Protein AF-A0A447XWN6-F1 (afdb_monomer_lite)

Radius of gyration: 20.35 Å; chains: 1; bounding box: 44×48×61 Å

pLDDT: mean 70.42, std 19.05, range [32.88, 91.69]

Organism: Escherichia coli (NCBI:txid562)

Structure (mmCIF, N/CA/C/O backbone):
data_AF-A0A447XWN6-F1
#
_entry.id   AF-A0A447XWN6-F1
#
loop_
_atom_site.group_PDB
_atom_site.id
_atom_site.type_symbol
_atom_site.label_atom_id
_atom_site.label_alt_id
_atom_site.label_comp_id
_atom_site.label_asym_id
_atom_site.label_entity_id
_atom_site.label_seq_id
_atom_site.pdbx_PDB_ins_code
_atom_site.Cartn_x
_atom_site.Cartn_y
_atom_site.Cartn_z
_atom_site.occupancy
_atom_site.B_iso_or_equiv
_atom_site.auth_seq_id
_atom_site.auth_comp_id
_atom_site.auth_asym_id
_atom_site.auth_atom_id
_atom_site.pdbx_PDB_model_num
ATOM 1 N N . MET A 1 1 ? 1.280 -40.136 35.644 1.00 34.62 1 MET A N 1
ATOM 2 C CA . MET A 1 1 ? 0.250 -40.498 34.639 1.00 34.62 1 MET A CA 1
ATOM 3 C C . MET A 1 1 ? -0.311 -39.185 34.085 1.00 34.62 1 MET A C 1
ATOM 5 O O . MET A 1 1 ? -1.069 -38.535 34.779 1.00 34.62 1 MET A O 1
ATOM 9 N N . LYS A 1 2 ? 0.365 -38.542 33.121 1.00 39.25 2 LYS A N 1
ATOM 10 C CA . LYS A 1 2 ? 0.016 -38.471 31.682 1.00 39.25 2 LYS A CA 1
ATOM 11 C C . LYS A 1 2 ? -1.489 -38.333 31.396 1.00 39.25 2 LYS A C 1
ATOM 13 O O . LYS A 1 2 ? -2.175 -39.343 31.427 1.00 39.25 2 LYS A O 1
ATOM 18 N N . LEU A 1 3 ? -1.927 -37.133 30.995 1.00 36.19 3 LEU A N 1
ATOM 19 C CA . LEU A 1 3 ? -2.674 -36.938 29.742 1.00 36.19 3 LEU A CA 1
ATOM 20 C C . LEU A 1 3 ? -2.672 -35.449 29.333 1.00 36.19 3 LEU A C 1
ATOM 22 O O . LEU A 1 3 ? -3.627 -34.712 29.558 1.00 36.19 3 LEU A O 1
ATOM 26 N N . LEU A 1 4 ? -1.567 -35.006 28.720 1.00 40.53 4 LEU A N 1
ATOM 27 C CA . LEU A 1 4 ? -1.594 -33.837 27.842 1.00 40.53 4 LEU A CA 1
ATOM 28 C C . LEU A 1 4 ? -2.542 -34.165 26.682 1.00 40.53 4 LEU A C 1
ATOM 30 O O . LEU A 1 4 ? -2.235 -35.034 25.868 1.00 40.53 4 LEU A O 1
ATOM 34 N N . LYS A 1 5 ? -3.689 -33.489 26.607 1.00 40.69 5 LYS A N 1
ATOM 35 C CA . LYS A 1 5 ? -4.481 -33.432 25.377 1.00 40.69 5 LYS A CA 1
ATOM 36 C C . LYS A 1 5 ? -3.899 -32.331 24.498 1.00 40.69 5 LYS A C 1
ATOM 38 O O . LYS A 1 5 ? -4.325 -31.184 24.539 1.00 40.69 5 LYS A O 1
ATOM 43 N N . THR A 1 6 ? -2.890 -32.711 23.728 1.00 47.62 6 THR A N 1
ATOM 44 C CA . THR A 1 6 ? -2.460 -32.045 22.501 1.00 47.62 6 THR A CA 1
ATOM 45 C C . THR A 1 6 ? -3.646 -32.011 21.538 1.00 47.62 6 THR A C 1
ATOM 47 O O . THR A 1 6 ? -3.947 -32.995 20.867 1.00 47.62 6 THR A O 1
ATOM 50 N N . VAL A 1 7 ? -4.353 -30.885 21.493 1.00 42.59 7 VAL A N 1
ATOM 51 C CA . VAL A 1 7 ? -5.212 -30.541 20.354 1.00 42.59 7 VAL A CA 1
ATOM 52 C C . VAL A 1 7 ? -4.309 -29.791 19.373 1.00 42.59 7 VAL A C 1
ATOM 54 O O . VAL A 1 7 ? -3.619 -28.859 19.789 1.00 42.59 7 VAL A O 1
ATOM 57 N N . PRO A 1 8 ? -4.198 -30.233 18.112 1.00 39.28 8 PRO A N 1
ATOM 58 C CA . PRO A 1 8 ? -3.145 -29.777 17.222 1.00 39.28 8 PRO A CA 1
ATOM 59 C C . PRO A 1 8 ? -3.371 -28.313 16.847 1.00 39.28 8 PRO A C 1
ATOM 61 O O . 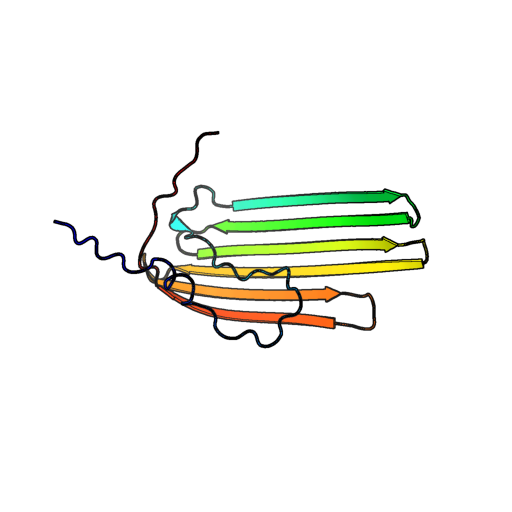PRO A 1 8 ? -4.348 -27.968 16.185 1.00 39.28 8 PRO A O 1
ATOM 64 N N . ALA A 1 9 ? -2.400 -27.471 17.197 1.00 37.50 9 ALA A N 1
ATOM 65 C CA . ALA A 1 9 ? -2.276 -26.066 16.803 1.00 37.50 9 ALA A CA 1
ATOM 66 C C . ALA A 1 9 ? -2.122 -25.847 15.278 1.00 37.50 9 ALA A C 1
ATOM 68 O O . ALA A 1 9 ? -1.808 -24.753 14.830 1.00 37.50 9 ALA A O 1
ATOM 69 N N . ILE A 1 10 ? -2.351 -26.882 14.465 1.00 38.19 10 ILE A N 1
ATOM 70 C CA . ILE A 1 10 ? -2.175 -26.864 13.010 1.00 38.19 10 ILE A CA 1
ATOM 71 C C . ILE A 1 10 ? -3.491 -26.519 12.287 1.00 38.19 10 ILE A C 1
ATOM 73 O O . ILE A 1 10 ? -3.463 -26.068 11.149 1.00 38.19 10 ILE A O 1
ATOM 77 N N . VAL A 1 11 ? -4.655 -26.633 12.941 1.00 37.81 11 VAL A N 1
ATOM 78 C CA . VAL A 1 11 ? -5.952 -26.362 12.281 1.00 37.81 11 VAL A CA 1
ATOM 79 C C . VAL A 1 11 ? -6.339 -24.874 12.302 1.00 37.81 11 VAL A C 1
ATOM 81 O O . VAL A 1 11 ? -7.085 -24.423 11.437 1.00 37.81 11 VAL A O 1
ATOM 84 N N . MET A 1 12 ? -5.7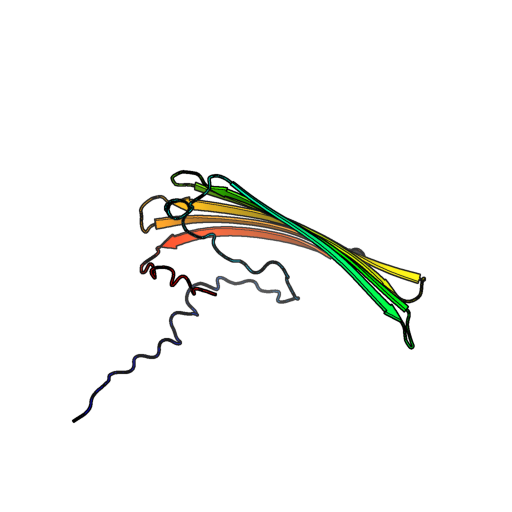93 -24.063 13.215 1.00 32.88 12 MET A N 1
ATOM 85 C CA . MET A 1 12 ? -6.158 -22.637 13.307 1.00 32.88 12 MET A CA 1
ATOM 86 C C . MET A 1 12 ? -5.503 -21.735 12.248 1.00 32.88 12 MET A C 1
ATOM 88 O O . MET A 1 12 ? -5.862 -20.567 12.153 1.00 32.88 12 MET A O 1
ATOM 92 N N . LEU A 1 13 ? -4.618 -22.267 11.399 1.00 37.66 13 LEU A N 1
ATOM 93 C CA . LEU A 1 13 ? -4.054 -21.533 10.257 1.00 37.66 13 LEU A CA 1
ATOM 94 C C . LEU A 1 13 ? -4.898 -21.638 8.970 1.00 37.66 13 LEU A C 1
ATOM 96 O O . LEU A 1 13 ? -4.547 -21.025 7.968 1.00 37.66 13 LEU A O 1
ATOM 100 N N . ALA A 1 14 ? -6.017 -22.373 8.972 1.00 39.56 14 ALA A N 1
ATOM 101 C CA . ALA A 1 14 ? -6.788 -22.670 7.755 1.00 39.56 14 ALA A CA 1
ATOM 102 C C . ALA A 1 14 ? -8.161 -21.965 7.655 1.00 39.56 14 ALA A C 1
ATOM 104 O O . ALA A 1 14 ? -8.963 -22.301 6.788 1.00 39.56 14 ALA A O 1
ATOM 105 N N . GLY A 1 15 ? -8.463 -21.000 8.529 1.00 33.84 15 GLY A N 1
ATOM 106 C CA . GLY A 1 15 ? -9.821 -20.457 8.691 1.00 33.84 15 GLY A CA 1
ATOM 107 C C . GLY A 1 15 ? -10.235 -19.274 7.805 1.00 33.84 15 GLY A C 1
ATOM 108 O O . GLY A 1 15 ? -11.317 -18.742 8.024 1.00 33.84 15 GLY A O 1
ATOM 109 N N . GLY A 1 16 ? -9.416 -18.827 6.846 1.00 37.88 16 GLY A N 1
ATOM 110 C CA . GLY A 1 16 ? -9.674 -17.567 6.125 1.00 37.88 16 GLY A CA 1
ATOM 111 C C . GLY A 1 16 ? -9.440 -17.574 4.615 1.00 37.88 16 GLY A C 1
ATOM 112 O O . GLY A 1 16 ? -9.461 -16.509 4.007 1.00 37.88 16 GLY A O 1
ATOM 113 N N . MET A 1 17 ? -9.213 -18.731 3.987 1.00 43.94 17 MET A N 1
ATOM 114 C CA . MET A 1 17 ? -9.057 -18.791 2.529 1.00 43.94 17 MET A CA 1
ATOM 115 C C . MET A 1 17 ? -10.428 -18.837 1.848 1.00 43.94 17 MET A C 1
ATOM 117 O O . MET A 1 17 ? -10.913 -19.902 1.469 1.00 43.94 17 MET A O 1
ATOM 121 N N . PHE A 1 18 ? -11.060 -17.676 1.682 1.00 41.66 18 PHE A N 1
ATOM 122 C CA . PHE A 1 18 ? -12.101 -17.534 0.669 1.00 41.66 18 PHE A CA 1
ATOM 123 C C . PHE A 1 18 ? -11.439 -17.450 -0.716 1.00 41.66 18 PHE A C 1
ATOM 125 O O . PHE A 1 18 ? -10.563 -16.627 -0.962 1.00 41.66 18 PHE A O 1
ATOM 132 N N . ALA A 1 19 ? -11.839 -18.394 -1.568 1.00 41.97 19 ALA A N 1
ATOM 133 C CA . ALA A 1 19 ? -11.399 -18.695 -2.928 1.00 41.97 19 ALA A CA 1
ATOM 134 C C . ALA A 1 19 ? -10.761 -17.552 -3.749 1.00 41.97 19 ALA A C 1
ATOM 136 O O . ALA A 1 19 ? -11.452 -16.662 -4.237 1.00 41.97 19 ALA A O 1
ATOM 137 N N . SER A 1 20 ? -9.474 -17.702 -4.071 1.00 37.66 20 SER A N 1
ATOM 138 C CA . SER A 1 20 ? -8.875 -17.165 -5.297 1.00 37.66 20 SER A CA 1
ATOM 139 C C . SER A 1 20 ? -8.555 -18.331 -6.242 1.00 37.66 20 SER A C 1
ATOM 141 O O . SER A 1 20 ? -7.477 -18.925 -6.236 1.00 37.66 20 SER A O 1
ATOM 143 N N . LEU A 1 21 ? -9.537 -18.713 -7.064 1.00 39.44 21 LEU A N 1
ATOM 144 C CA . LEU A 1 21 ? -9.312 -19.606 -8.201 1.00 39.44 21 LEU A CA 1
ATOM 145 C C . LEU A 1 21 ? -8.526 -18.819 -9.250 1.00 39.44 21 LEU A C 1
ATOM 147 O O . LEU A 1 21 ? -9.142 -18.129 -10.046 1.00 39.44 21 LEU A O 1
ATOM 151 N N . ASN A 1 22 ? -7.194 -18.832 -9.160 1.00 34.97 22 ASN A N 1
ATOM 152 C CA . ASN A 1 22 ? -6.198 -18.617 -10.222 1.00 34.97 22 ASN A CA 1
ATOM 153 C C . ASN A 1 22 ? -4.842 -18.350 -9.547 1.00 34.97 22 ASN A C 1
ATOM 155 O O . ASN A 1 22 ? -4.371 -17.215 -9.462 1.00 34.97 22 ASN A O 1
ATOM 159 N N . ALA A 1 23 ? -4.213 -19.411 -9.039 1.00 35.66 23 ALA A N 1
ATOM 160 C CA . ALA A 1 23 ? -2.851 -19.349 -8.527 1.00 35.66 23 ALA A CA 1
ATOM 161 C C . ALA A 1 23 ? -1.869 -19.192 -9.699 1.00 35.66 23 ALA A C 1
ATOM 163 O O . ALA A 1 23 ? -1.387 -20.157 -10.283 1.00 35.66 23 ALA A O 1
ATOM 164 N N . ALA A 1 24 ? -1.584 -17.945 -10.046 1.00 36.44 24 ALA A N 1
ATOM 165 C CA . ALA A 1 24 ? -0.356 -17.563 -10.717 1.00 36.44 24 ALA A CA 1
ATOM 166 C C . ALA A 1 24 ? 0.334 -16.570 -9.795 1.00 36.44 24 ALA A C 1
ATOM 168 O O . ALA A 1 24 ? -0.303 -15.574 -9.435 1.00 36.44 24 ALA A O 1
ATOM 169 N N . ALA A 1 25 ? 1.574 -16.903 -9.414 1.00 36.84 25 ALA A N 1
ATOM 170 C CA . ALA A 1 25 ? 2.462 -16.166 -8.516 1.00 36.84 25 ALA A CA 1
ATOM 171 C C . ALA A 1 25 ? 2.037 -14.700 -8.362 1.00 36.84 25 ALA A C 1
ATOM 173 O O . ALA A 1 25 ? 2.253 -13.864 -9.241 1.00 36.84 25 ALA A O 1
ATOM 174 N N . ASP A 1 26 ? 1.311 -14.430 -7.284 1.00 45.47 26 ASP A N 1
ATOM 175 C CA . ASP A 1 26 ? 0.962 -13.083 -6.885 1.00 45.47 26 ASP A CA 1
ATOM 176 C C . ASP A 1 26 ? 1.941 -12.668 -5.796 1.00 45.47 26 ASP A C 1
ATOM 178 O O . ASP A 1 26 ? 2.076 -13.379 -4.804 1.00 45.47 26 ASP A O 1
ATOM 182 N N . ASP A 1 27 ? 2.632 -11.546 -5.996 1.00 44.66 27 ASP A N 1
ATOM 183 C CA . ASP A 1 27 ? 3.405 -10.907 -4.921 1.00 44.66 27 ASP A CA 1
ATOM 184 C C . ASP A 1 27 ? 2.475 -10.247 -3.897 1.00 44.66 27 ASP A C 1
ATOM 186 O O . ASP A 1 27 ? 2.896 -9.920 -2.789 1.00 44.66 27 ASP A O 1
ATOM 190 N N . SER A 1 28 ? 1.198 -10.036 -4.245 1.00 49.16 28 SER A N 1
ATOM 191 C CA . SER A 1 28 ? 0.221 -9.450 -3.337 1.00 49.16 28 SER A CA 1
ATOM 192 C C . SER A 1 28 ? -0.322 -10.515 -2.378 1.00 49.16 28 SER A C 1
ATOM 194 O O . SER A 1 28 ? -1.402 -11.078 -2.541 1.00 49.16 28 SER A O 1
ATOM 196 N N . VAL A 1 29 ? 0.469 -10.836 -1.351 1.00 54.78 29 VAL A N 1
ATOM 197 C CA . VAL A 1 29 ? -0.003 -11.668 -0.238 1.00 54.78 29 VAL A CA 1
ATOM 198 C C . VAL A 1 29 ? -1.073 -10.878 0.509 1.00 54.78 29 VAL A C 1
ATOM 200 O O . VAL A 1 29 ? -0.783 -9.866 1.153 1.00 54.78 29 VAL A O 1
ATOM 203 N N . PHE A 1 30 ? -2.324 -11.336 0.423 1.00 53.31 30 PHE A N 1
ATOM 204 C CA . PHE A 1 30 ? -3.413 -10.785 1.221 1.00 53.31 30 PHE A CA 1
ATOM 205 C C . PHE A 1 30 ? -3.066 -10.937 2.705 1.00 53.31 30 PHE A C 1
ATOM 207 O O . PHE A 1 30 ? -3.026 -12.039 3.251 1.00 53.31 30 PHE A O 1
ATOM 214 N N . THR A 1 31 ? -2.791 -9.810 3.348 1.00 61.72 31 THR A N 1
ATOM 215 C CA . THR A 1 31 ? -2.514 -9.720 4.778 1.00 61.72 31 THR A CA 1
ATOM 216 C C . THR A 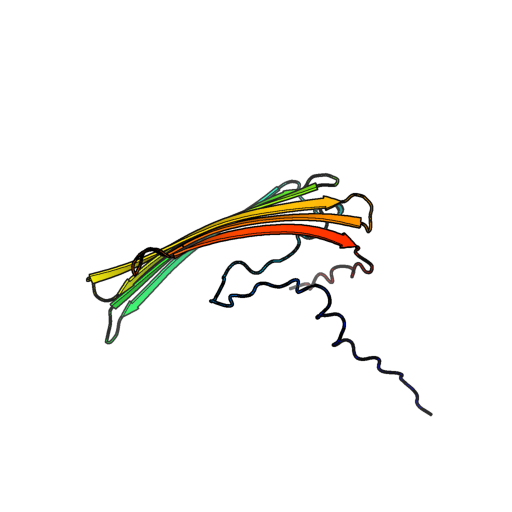1 31 ? -3.405 -8.626 5.339 1.00 61.72 31 THR A C 1
ATOM 218 O O . THR A 1 31 ? -3.337 -7.467 4.915 1.00 61.72 31 THR A O 1
ATOM 221 N N . VAL A 1 32 ? -4.290 -9.009 6.260 1.00 59.09 32 VAL A N 1
ATOM 222 C CA . VAL A 1 32 ? -5.103 -8.045 7.005 1.00 59.09 32 VAL A CA 1
ATOM 223 C C . VAL A 1 32 ? -4.149 -7.167 7.806 1.00 59.09 32 VAL A C 1
ATOM 225 O O . VAL A 1 32 ? -3.189 -7.668 8.384 1.00 59.09 32 VAL A O 1
ATOM 228 N N . MET A 1 33 ? -4.395 -5.858 7.803 1.00 66.81 33 MET A N 1
ATOM 229 C CA . MET A 1 33 ? -3.600 -4.933 8.604 1.00 66.81 33 MET A CA 1
ATOM 230 C C . MET A 1 33 ? -3.743 -5.240 10.092 1.00 66.81 33 MET A C 1
ATOM 232 O O . MET A 1 33 ? -4.835 -5.596 10.553 1.00 66.81 33 MET A O 1
ATOM 236 N N . ASP A 1 34 ? -2.656 -5.026 10.825 1.00 68.75 34 ASP A N 1
ATOM 237 C CA . ASP A 1 34 ? -2.669 -5.024 12.282 1.00 68.75 34 ASP A CA 1
ATOM 238 C C . ASP A 1 34 ? -3.640 -3.965 12.823 1.00 68.75 34 ASP A C 1
ATOM 240 O O . ASP A 1 34 ? -4.066 -3.044 12.115 1.00 68.75 34 ASP A O 1
ATOM 244 N N . ASP A 1 35 ? -4.030 -4.129 14.085 1.00 67.75 35 ASP A N 1
ATOM 245 C CA . ASP A 1 35 ? -4.982 -3.242 14.738 1.00 67.75 35 ASP A CA 1
ATOM 246 C C . ASP A 1 35 ? -4.453 -1.786 14.778 1.00 67.75 35 ASP A C 1
ATOM 248 O O . ASP A 1 35 ? -3.394 -1.550 15.374 1.00 67.75 35 ASP A O 1
ATOM 252 N N . PRO A 1 36 ? -5.173 -0.791 14.207 1.00 64.25 36 PRO A N 1
ATOM 253 C CA . PRO A 1 36 ? -4.802 0.621 14.312 1.00 64.25 36 PRO A CA 1
ATOM 254 C C . PRO A 1 36 ? -4.608 1.116 15.749 1.00 64.25 36 PRO A C 1
ATOM 256 O O . PRO A 1 36 ? -3.760 1.978 15.971 1.00 64.25 36 PRO A O 1
ATOM 259 N N . ALA A 1 37 ? -5.333 0.571 16.729 1.00 64.31 37 ALA A N 1
ATOM 260 C CA . ALA A 1 37 ? -5.209 0.965 18.132 1.00 64.31 37 ALA A CA 1
ATOM 261 C C . ALA A 1 37 ? -3.851 0.577 18.747 1.00 64.31 37 ALA A C 1
ATOM 263 O O . ALA A 1 37 ? -3.402 1.198 19.711 1.00 64.31 37 ALA A O 1
ATOM 264 N N . SER A 1 38 ? -3.164 -0.415 18.172 1.00 66.75 38 SER A N 1
ATOM 265 C CA . SER A 1 38 ? -1.821 -0.832 18.593 1.00 66.75 38 SER A CA 1
ATOM 266 C C . SER A 1 38 ? -0.698 0.026 17.987 1.00 66.75 38 SER A C 1
ATOM 268 O O . SER A 1 38 ? 0.462 -0.056 18.413 1.00 66.75 38 SER A O 1
ATOM 270 N N . ALA A 1 39 ? -1.019 0.873 17.001 1.00 69.81 39 ALA A 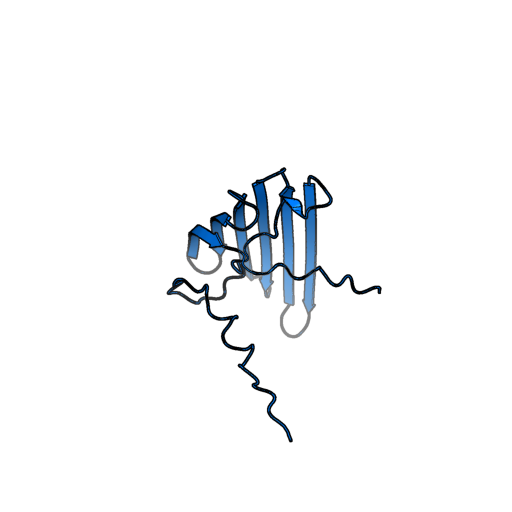N 1
ATOM 271 C CA . ALA A 1 39 ? -0.033 1.650 16.271 1.00 69.81 39 ALA A CA 1
ATOM 272 C C . ALA A 1 39 ? 0.546 2.783 17.129 1.00 69.81 39 ALA A C 1
ATOM 274 O O . ALA A 1 39 ? -0.148 3.680 17.603 1.00 69.81 39 ALA A O 1
ATOM 275 N N . LYS A 1 40 ? 1.873 2.787 17.284 1.00 69.44 40 LYS A N 1
ATOM 276 C CA . LYS A 1 40 ? 2.596 3.814 18.059 1.00 69.44 40 LYS A CA 1
ATOM 277 C C . LYS A 1 40 ? 2.805 5.126 17.295 1.00 69.44 40 LYS A C 1
ATOM 279 O O . LYS A 1 40 ? 3.222 6.116 17.892 1.00 69.44 40 LYS A O 1
ATOM 284 N N . LYS A 1 41 ? 2.592 5.128 15.976 1.00 77.56 41 LYS A N 1
ATOM 285 C CA . LYS A 1 41 ? 2.806 6.278 15.087 1.00 77.56 41 LYS A CA 1
ATOM 286 C C . LYS A 1 41 ? 1.568 6.494 14.212 1.00 77.56 41 LYS A C 1
ATOM 288 O O . LYS A 1 41 ? 1.008 5.511 13.743 1.00 77.56 41 LYS A O 1
ATOM 293 N N . PRO A 1 42 ? 1.186 7.752 13.925 1.00 80.62 42 PRO A N 1
ATOM 294 C CA . PRO A 1 42 ? 0.038 8.052 13.064 1.00 80.62 42 PRO A CA 1
ATOM 295 C C . PRO A 1 42 ? 0.303 7.738 11.582 1.00 80.62 42 PRO A C 1
ATOM 297 O O . PRO A 1 42 ? -0.631 7.584 10.798 1.00 80.62 42 PRO A O 1
ATOM 300 N N . PHE A 1 43 ? 1.576 7.656 11.189 1.00 87.19 43 PHE A N 1
ATOM 301 C CA . PHE A 1 43 ? 1.995 7.366 9.825 1.00 87.19 43 PHE A CA 1
ATOM 302 C C . PHE A 1 43 ? 3.305 6.577 9.809 1.00 87.19 43 PHE A C 1
ATOM 304 O O . PHE A 1 43 ? 4.224 6.863 10.583 1.00 87.19 43 PHE A O 1
ATOM 311 N N . GLU A 1 44 ? 3.396 5.627 8.886 1.00 84.38 44 GLU A N 1
ATOM 312 C CA . GLU A 1 44 ? 4.593 4.854 8.591 1.00 84.38 44 GLU A CA 1
ATOM 313 C C . GLU A 1 44 ? 4.782 4.747 7.078 1.00 84.38 44 GLU A C 1
ATOM 315 O O . GLU A 1 44 ? 3.883 4.329 6.355 1.00 84.38 44 GLU A O 1
ATOM 320 N N . GLY A 1 45 ? 5.958 5.139 6.597 1.00 86.31 45 GLY A N 1
ATOM 321 C CA . GLY A 1 45 ? 6.318 5.075 5.187 1.00 86.31 45 GLY A CA 1
ATOM 322 C C . GLY A 1 45 ? 7.619 4.309 5.009 1.00 86.31 45 GLY A C 1
ATOM 323 O O . GLY A 1 45 ? 8.588 4.558 5.725 1.00 86.31 45 GLY A O 1
ATOM 324 N N . ASN A 1 46 ? 7.639 3.402 4.042 1.00 84.69 46 ASN A N 1
ATOM 325 C CA . ASN A 1 46 ? 8.805 2.646 3.626 1.00 84.69 46 ASN A CA 1
ATOM 326 C C . ASN A 1 46 ? 8.997 2.809 2.112 1.00 84.69 46 ASN A C 1
ATOM 328 O O . ASN A 1 46 ? 8.038 2.775 1.336 1.00 84.69 46 ASN A O 1
ATOM 332 N N . LEU A 1 47 ? 10.243 3.022 1.706 1.00 87.81 47 LEU A N 1
ATOM 333 C CA . LEU A 1 47 ? 10.666 3.104 0.319 1.00 87.81 47 LEU A CA 1
ATOM 334 C C . LEU A 1 47 ? 11.951 2.291 0.177 1.00 87.81 47 LEU A C 1
ATOM 336 O O . LEU A 1 47 ? 12.952 2.606 0.818 1.00 87.81 47 LEU A O 1
ATOM 340 N N . ASN A 1 48 ? 11.927 1.284 -0.688 1.00 84.75 48 ASN A N 1
ATOM 341 C CA . ASN A 1 48 ? 13.081 0.475 -1.044 1.00 84.75 48 ASN A CA 1
ATOM 342 C C . ASN A 1 48 ? 13.339 0.608 -2.540 1.00 84.75 48 ASN A C 1
ATOM 344 O O . ASN A 1 48 ? 12.414 0.709 -3.340 1.00 84.75 48 ASN A O 1
ATOM 348 N N . ALA A 1 49 ? 14.607 0.598 -2.921 1.00 88.25 49 ALA A N 1
ATOM 349 C CA . ALA A 1 49 ? 15.012 0.498 -4.309 1.00 88.25 49 ALA A CA 1
ATOM 350 C C . ALA A 1 49 ? 16.218 -0.434 -4.399 1.00 88.25 49 ALA A C 1
ATOM 352 O O . ALA A 1 49 ? 17.079 -0.430 -3.517 1.00 88.25 49 ALA A O 1
ATOM 353 N N . GLY A 1 50 ? 16.269 -1.243 -5.449 1.00 86.12 50 GLY A N 1
ATOM 354 C CA . GLY A 1 50 ? 17.301 -2.242 -5.665 1.00 86.12 50 GLY A CA 1
ATOM 355 C C . GLY A 1 50 ? 17.783 -2.226 -7.104 1.00 86.12 50 GLY A C 1
ATOM 356 O O . GLY A 1 50 ? 16.998 -2.064 -8.033 1.00 86.12 50 GLY A O 1
ATOM 357 N N . TYR A 1 51 ? 19.085 -2.412 -7.291 1.00 85.25 51 TYR A N 1
ATOM 358 C CA . TYR A 1 51 ? 19.679 -2.662 -8.596 1.00 85.25 51 TYR A CA 1
ATOM 359 C C . TYR A 1 51 ? 20.529 -3.920 -8.507 1.00 85.25 51 TYR A C 1
ATOM 361 O O . TYR A 1 51 ? 21.435 -4.014 -7.678 1.00 85.25 51 TYR A O 1
ATOM 369 N N . LEU A 1 52 ? 20.233 -4.884 -9.365 1.00 83.69 52 LEU A N 1
ATOM 370 C CA . LEU A 1 52 ? 20.963 -6.134 -9.476 1.00 83.69 52 LEU A CA 1
ATOM 371 C C . LEU A 1 52 ? 21.471 -6.259 -10.905 1.00 83.69 52 LEU A C 1
ATOM 373 O O . LEU A 1 52 ? 20.714 -6.096 -11.854 1.00 83.69 52 LEU A O 1
ATOM 377 N N . ALA A 1 53 ? 22.754 -6.563 -11.056 1.00 82.56 53 ALA A N 1
ATOM 378 C CA . ALA A 1 53 ? 23.360 -6.858 -12.342 1.00 82.56 53 ALA A CA 1
ATOM 379 C C . ALA A 1 53 ? 24.110 -8.182 -12.238 1.00 82.56 53 ALA A C 1
ATOM 381 O O . ALA A 1 53 ? 24.944 -8.365 -11.352 1.00 82.56 53 ALA A O 1
ATOM 382 N N . GLN A 1 54 ? 23.820 -9.099 -13.151 1.00 81.38 54 GLN A N 1
ATOM 383 C CA . GLN A 1 54 ? 24.463 -10.399 -13.237 1.00 81.38 54 GLN A CA 1
ATOM 384 C C . GLN A 1 54 ? 25.137 -10.533 -14.601 1.00 81.38 54 GLN A C 1
ATOM 386 O O . GLN A 1 54 ? 24.500 -10.389 -15.648 1.00 81.38 54 GLN A O 1
ATOM 391 N N . SER A 1 55 ? 26.441 -10.816 -14.579 1.00 68.50 55 SER A N 1
ATOM 392 C CA . SER A 1 55 ? 27.253 -11.032 -15.776 1.00 68.50 55 SER A CA 1
ATOM 393 C C . SER A 1 55 ? 27.868 -12.430 -15.764 1.00 68.50 55 SER A C 1
ATOM 395 O O . SER A 1 55 ? 28.507 -12.820 -14.789 1.00 68.50 55 SER A O 1
ATOM 397 N N . GLY A 1 56 ? 27.686 -13.165 -16.855 1.00 74.56 56 GLY A N 1
ATOM 398 C CA . GLY A 1 56 ? 28.167 -14.529 -17.072 1.00 74.56 56 GLY A CA 1
ATOM 399 C C . GLY A 1 56 ? 27.906 -14.910 -18.529 1.00 74.56 56 GLY A C 1
ATOM 400 O O . GLY A 1 56 ? 28.123 -14.085 -19.414 1.00 74.56 56 GLY A O 1
ATOM 401 N N . ASN A 1 57 ? 27.344 -16.095 -18.793 1.00 68.94 57 ASN A N 1
ATOM 402 C CA . ASN A 1 57 ? 26.905 -16.491 -20.145 1.00 68.94 57 ASN A CA 1
ATOM 403 C C . ASN A 1 57 ? 25.754 -15.624 -20.706 1.00 68.94 57 ASN A C 1
ATOM 405 O O . ASN A 1 57 ? 25.417 -15.716 -21.881 1.00 68.94 57 ASN A O 1
ATOM 409 N N . THR A 1 58 ? 25.109 -14.806 -19.876 1.00 63.03 58 THR A N 1
ATOM 410 C CA . THR A 1 58 ? 24.026 -13.877 -20.234 1.00 63.03 58 THR A CA 1
ATOM 411 C C . THR A 1 58 ? 24.168 -12.648 -19.339 1.00 63.03 58 THR A C 1
ATOM 413 O O . THR A 1 58 ? 24.484 -12.785 -18.154 1.00 63.03 58 THR A O 1
ATOM 416 N N . LYS A 1 59 ? 23.985 -11.449 -19.900 1.00 71.06 59 LYS A N 1
ATOM 417 C CA . LYS A 1 59 ? 23.920 -10.198 -19.140 1.00 71.06 59 LYS A CA 1
ATOM 418 C C . LYS A 1 59 ? 22.473 -9.958 -18.741 1.00 71.06 59 LYS A C 1
ATOM 420 O O . LYS A 1 59 ? 21.611 -9.855 -19.609 1.00 71.06 59 LYS A O 1
ATOM 425 N N . SER A 1 60 ? 22.208 -9.877 -17.444 1.00 75.31 60 SER A N 1
ATOM 426 C CA . SER A 1 60 ? 20.894 -9.477 -16.941 1.00 75.31 60 SER A CA 1
ATOM 427 C C . SER A 1 60 ? 21.031 -8.361 -15.923 1.00 75.31 60 SER A C 1
ATOM 429 O O . SER A 1 60 ? 21.977 -8.342 -15.135 1.00 75.31 60 SER A O 1
ATOM 431 N N . SER A 1 61 ? 20.109 -7.412 -15.969 1.00 80.00 61 SER A N 1
ATOM 432 C CA . SER A 1 61 ? 19.999 -6.347 -14.982 1.00 80.00 61 SER A CA 1
ATOM 433 C C . SER A 1 61 ? 18.552 -6.231 -14.538 1.00 80.00 61 SER A C 1
ATOM 435 O O . SER A 1 61 ? 17.650 -6.305 -15.363 1.00 80.00 61 SER A O 1
ATOM 437 N N . SER A 1 62 ? 18.315 -6.062 -13.243 1.00 80.25 62 SER A N 1
ATOM 438 C CA . SER A 1 62 ? 16.990 -5.794 -12.699 1.00 80.25 62 SER A CA 1
ATOM 439 C C . SER A 1 62 ? 17.031 -4.587 -11.777 1.00 80.25 62 SER A C 1
ATOM 441 O O . SER A 1 62 ? 17.809 -4.547 -10.824 1.00 80.25 62 SER A O 1
ATOM 443 N N . LEU A 1 63 ? 16.173 -3.617 -12.059 1.00 84.94 63 LEU A N 1
ATOM 444 C CA . LEU A 1 63 ? 15.890 -2.475 -11.208 1.00 84.94 63 LEU A CA 1
ATOM 445 C C . LEU A 1 63 ? 14.543 -2.716 -10.529 1.00 84.94 63 LEU A C 1
ATOM 447 O O . LEU A 1 63 ? 13.572 -3.031 -11.212 1.00 84.94 63 LEU A O 1
ATOM 451 N N . THR A 1 64 ? 14.474 -2.558 -9.213 1.00 85.94 64 THR A N 1
ATOM 452 C CA . THR A 1 64 ? 13.237 -2.662 -8.437 1.00 85.94 64 THR A CA 1
ATOM 453 C C . THR A 1 64 ? 13.050 -1.420 -7.579 1.00 85.94 64 THR A C 1
ATOM 455 O O . THR A 1 64 ? 14.015 -0.828 -7.096 1.00 85.94 64 THR A O 1
ATOM 458 N N . ALA A 1 65 ? 11.804 -1.009 -7.401 1.00 87.69 65 ALA A N 1
ATOM 459 C CA . ALA A 1 65 ? 11.400 0.049 -6.497 1.00 87.69 65 ALA A CA 1
ATOM 460 C C . ALA A 1 65 ? 10.097 -0.364 -5.817 1.00 87.69 65 ALA A C 1
ATOM 462 O O . ALA A 1 65 ? 9.125 -0.707 -6.485 1.00 87.69 65 ALA A O 1
ATOM 463 N N . ASP A 1 66 ? 10.080 -0.298 -4.495 1.00 87.81 66 ASP A N 1
ATOM 464 C CA . ASP A 1 66 ? 8.989 -0.738 -3.641 1.00 87.81 66 ASP A CA 1
ATOM 465 C C . ASP A 1 66 ? 8.641 0.375 -2.669 1.00 87.81 66 ASP A C 1
ATOM 467 O O . ASP A 1 66 ? 9.509 0.938 -2.007 1.00 87.81 66 ASP A O 1
ATOM 471 N N . THR A 1 67 ? 7.362 0.686 -2.545 1.00 88.44 67 THR A N 1
ATOM 472 C CA . THR A 1 67 ? 6.876 1.677 -1.594 1.00 88.44 67 THR A CA 1
ATOM 473 C C . THR A 1 67 ? 5.696 1.131 -0.816 1.00 88.44 67 THR A C 1
ATOM 475 O O . THR A 1 67 ? 4.861 0.392 -1.334 1.00 88.44 67 THR A O 1
ATOM 478 N N . THR A 1 68 ? 5.626 1.476 0.462 1.00 88.88 68 THR A N 1
ATOM 479 C CA . THR A 1 68 ? 4.480 1.193 1.319 1.00 88.88 68 THR A CA 1
ATOM 480 C C . THR A 1 68 ? 4.253 2.383 2.229 1.00 88.88 68 THR A C 1
ATOM 482 O O . THR A 1 68 ? 5.185 2.891 2.843 1.00 88.88 68 THR A O 1
ATOM 485 N N . MET A 1 69 ? 3.016 2.843 2.307 1.00 91.25 69 MET A N 1
ATOM 486 C CA . MET A 1 69 ? 2.605 3.977 3.117 1.00 91.25 69 MET A CA 1
ATOM 487 C C . MET A 1 69 ? 1.377 3.576 3.911 1.00 91.25 69 MET A C 1
ATOM 489 O O . MET A 1 69 ? 0.389 3.134 3.334 1.00 91.25 69 MET A O 1
ATOM 493 N N . THR A 1 70 ? 1.437 3.732 5.224 1.00 88.38 70 THR A N 1
ATOM 494 C CA . THR A 1 70 ? 0.390 3.305 6.140 1.00 88.38 70 THR A CA 1
ATOM 495 C C . THR A 1 70 ? 0.010 4.445 7.074 1.00 88.38 70 THR A C 1
ATOM 497 O O . THR A 1 70 ? 0.862 5.023 7.743 1.00 88.38 70 THR A O 1
ATOM 500 N N . TRP A 1 71 ? -1.281 4.752 7.136 1.00 88.38 71 TRP A N 1
ATOM 501 C CA . TRP A 1 71 ? -1.882 5.723 8.040 1.00 88.38 71 TRP A CA 1
ATOM 502 C C . TRP A 1 71 ? -2.709 4.998 9.091 1.00 88.38 71 TRP A C 1
ATOM 504 O O . TRP A 1 71 ? -3.582 4.191 8.761 1.00 88.38 71 TRP A O 1
ATOM 514 N N . TYR A 1 72 ? -2.465 5.338 10.351 1.00 87.56 72 TYR A N 1
ATOM 515 C CA . TYR A 1 72 ? -3.182 4.793 11.493 1.00 87.56 72 TYR A CA 1
ATOM 516 C C . TYR A 1 72 ? -4.018 5.901 12.138 1.00 87.56 72 TYR A C 1
ATOM 518 O O . TYR A 1 72 ? -3.498 6.921 12.590 1.00 87.56 72 TYR A O 1
ATOM 526 N N . GLY A 1 73 ? -5.334 5.712 12.133 1.00 83.12 73 GLY A N 1
ATOM 527 C CA . GLY A 1 73 ? -6.295 6.489 12.908 1.00 83.12 73 GLY A CA 1
ATOM 528 C C . GLY A 1 73 ? -6.631 5.793 14.227 1.00 83.12 73 GLY A C 1
ATOM 529 O O . GLY A 1 73 ? -6.032 4.783 14.574 1.00 83.12 73 GLY A O 1
ATOM 530 N N . GLN A 1 74 ? -7.623 6.309 14.956 1.00 80.06 74 GLN A N 1
ATOM 531 C CA . GLN A 1 74 ? -8.038 5.704 16.232 1.00 80.06 74 GLN A CA 1
ATOM 532 C C . GLN A 1 74 ? -8.722 4.342 16.044 1.00 80.06 74 GLN A C 1
ATOM 534 O O . GLN A 1 74 ? -8.473 3.417 16.804 1.00 80.06 74 GLN A O 1
ATOM 539 N N . THR A 1 75 ? -9.571 4.212 15.023 1.00 84.06 75 THR A N 1
ATOM 540 C CA . THR A 1 75 ? -10.325 2.979 14.724 1.00 84.06 75 THR A CA 1
ATOM 541 C C . THR A 1 75 ? -10.140 2.509 13.285 1.00 84.06 75 THR A C 1
ATOM 543 O O . THR A 1 75 ? -10.690 1.488 12.883 1.00 84.06 75 THR A O 1
ATOM 546 N N . THR A 1 76 ? -9.377 3.245 12.478 1.00 86.94 76 THR A N 1
ATOM 547 C CA . THR A 1 76 ? -9.234 2.991 11.042 1.00 86.94 76 THR A CA 1
ATOM 548 C C . THR A 1 76 ? -7.771 2.924 10.662 1.00 86.94 76 THR A C 1
ATOM 550 O O . THR A 1 76 ? -7.002 3.783 11.085 1.00 86.94 76 THR A O 1
ATOM 553 N N . ALA A 1 77 ? -7.400 1.983 9.808 1.00 88.81 77 ALA A N 1
ATOM 554 C CA . ALA A 1 77 ? -6.070 1.900 9.230 1.00 88.81 77 ALA A CA 1
ATOM 555 C C . ALA A 1 77 ? -6.169 1.864 7.706 1.00 88.81 77 ALA A C 1
ATOM 557 O O . ALA A 1 77 ? -7.035 1.187 7.150 1.00 88.81 77 ALA A O 1
ATOM 558 N N . TRP A 1 78 ? -5.271 2.578 7.041 1.00 89.19 78 TRP A N 1
ATOM 559 C CA . TRP A 1 78 ? -5.177 2.628 5.587 1.00 89.19 78 TRP A CA 1
ATOM 560 C C . TRP A 1 78 ? -3.746 2.342 5.184 1.00 89.19 78 TRP A C 1
ATOM 562 O O . TRP A 1 78 ? -2.834 2.945 5.735 1.00 89.19 78 TRP A O 1
ATOM 572 N N . SER A 1 79 ? -3.530 1.460 4.220 1.00 90.25 79 SER A N 1
ATOM 573 C CA . SER A 1 79 ? -2.198 1.166 3.704 1.00 90.25 79 SER A CA 1
ATOM 574 C C . SER A 1 79 ? -2.235 1.113 2.191 1.00 90.25 79 SER A C 1
ATOM 576 O O . SER A 1 79 ? -3.076 0.435 1.609 1.00 90.25 79 SER A O 1
ATOM 578 N N . LEU A 1 80 ? -1.329 1.848 1.566 1.00 91.69 80 LEU A N 1
ATOM 579 C CA . LEU A 1 80 ? -1.091 1.860 0.134 1.00 91.69 80 LEU A CA 1
ATOM 580 C C . LEU A 1 80 ? 0.284 1.258 -0.125 1.00 91.69 80 LEU A C 1
ATOM 582 O O . LEU A 1 80 ? 1.234 1.543 0.602 1.00 91.69 80 LEU A O 1
ATOM 586 N N . TRP A 1 81 ? 0.407 0.450 -1.167 1.00 89.38 81 TRP A N 1
ATOM 587 C CA . TRP A 1 81 ? 1.690 -0.077 -1.614 1.00 89.38 81 TRP A CA 1
ATOM 588 C C . TRP A 1 81 ? 1.813 0.013 -3.125 1.00 89.38 81 TRP A C 1
ATOM 590 O O . TRP A 1 81 ? 0.821 0.030 -3.856 1.00 89.38 81 TRP A O 1
ATOM 600 N N . GLY A 1 82 ? 3.054 0.060 -3.585 1.00 90.44 82 GLY A N 1
ATOM 601 C CA . GLY A 1 82 ? 3.388 0.065 -4.995 1.00 90.44 82 GLY A CA 1
ATOM 602 C C . GLY A 1 82 ? 4.728 -0.606 -5.235 1.00 90.44 82 GLY A C 1
ATOM 603 O O . GLY A 1 82 ? 5.639 -0.487 -4.420 1.00 90.44 82 GLY A O 1
ATOM 604 N N . ASN A 1 83 ? 4.838 -1.295 -6.360 1.00 88.38 83 ASN A N 1
ATOM 605 C CA . ASN A 1 83 ? 6.067 -1.885 -6.856 1.00 88.38 83 ASN A CA 1
ATOM 606 C C . ASN A 1 83 ? 6.237 -1.520 -8.331 1.00 88.38 83 ASN A C 1
ATOM 608 O O . ASN A 1 83 ? 5.284 -1.543 -9.112 1.00 88.38 83 ASN A O 1
ATOM 612 N N . ALA A 1 84 ? 7.468 -1.216 -8.709 1.00 87.00 84 ALA A N 1
ATOM 613 C CA . ALA A 1 84 ? 7.897 -1.115 -10.088 1.00 87.00 84 ALA A CA 1
ATOM 614 C C . ALA A 1 84 ? 9.173 -1.933 -10.246 1.00 87.00 84 ALA A C 1
ATOM 616 O O . ALA A 1 84 ? 10.118 -1.779 -9.473 1.00 87.00 84 ALA A O 1
ATOM 617 N N . SER A 1 85 ? 9.225 -2.789 -11.257 1.00 85.69 85 SER A N 1
ATOM 618 C CA . SER A 1 85 ? 10.438 -3.521 -11.587 1.00 85.69 85 SER A CA 1
ATOM 619 C C . SER A 1 85 ? 10.661 -3.584 -13.088 1.00 85.69 85 SER A C 1
ATOM 621 O O . SER A 1 85 ? 9.728 -3.760 -13.870 1.00 85.69 85 SER A O 1
ATOM 623 N N . ASN A 1 86 ? 11.917 -3.416 -13.487 1.00 82.62 86 ASN A N 1
ATOM 624 C CA . ASN A 1 86 ? 12.363 -3.567 -14.861 1.00 82.62 86 ASN A CA 1
ATOM 625 C C . ASN A 1 86 ? 13.538 -4.538 -14.887 1.00 82.62 86 ASN A C 1
ATOM 627 O O . ASN A 1 86 ? 14.574 -4.261 -14.287 1.00 82.62 86 ASN A O 1
ATOM 631 N N . THR A 1 87 ? 13.371 -5.664 -15.574 1.00 80.12 87 THR A N 1
ATOM 632 C CA . THR A 1 87 ? 14.421 -6.666 -15.762 1.00 80.12 87 THR A CA 1
ATOM 633 C C . THR A 1 87 ? 14.794 -6.785 -17.231 1.00 80.12 87 THR A C 1
ATOM 635 O O . THR A 1 87 ? 13.990 -7.236 -18.038 1.00 80.12 87 THR A O 1
ATOM 638 N N . SER A 1 88 ? 16.029 -6.442 -17.581 1.00 72.62 88 SER A N 1
ATOM 639 C CA . SER A 1 88 ? 16.591 -6.616 -18.919 1.00 72.62 88 SER A CA 1
ATOM 640 C C . SER A 1 88 ? 17.444 -7.881 -19.008 1.00 72.62 88 SER A C 1
ATOM 642 O O . SER A 1 88 ? 18.163 -8.226 -18.066 1.00 72.62 88 SER A O 1
ATOM 644 N N . SER A 1 89 ? 17.388 -8.577 -20.145 1.00 70.38 89 SER A N 1
ATOM 645 C CA . SER A 1 89 ? 18.258 -9.712 -20.463 1.00 70.38 89 SER A CA 1
ATOM 646 C C . SER A 1 89 ? 18.787 -9.611 -21.896 1.00 70.38 89 SER A C 1
ATOM 648 O O . SER A 1 89 ? 18.006 -9.529 -22.843 1.00 70.38 89 SER A O 1
ATOM 650 N N . ASN A 1 90 ? 20.119 -9.636 -22.040 1.00 62.00 90 ASN A N 1
ATOM 651 C CA . ASN A 1 90 ? 20.859 -9.626 -23.309 1.00 62.00 90 ASN A CA 1
ATOM 652 C C . ASN A 1 90 ? 20.401 -8.549 -24.317 1.00 62.00 90 ASN A C 1
ATOM 654 O O . ASN A 1 90 ? 20.161 -8.867 -25.475 1.00 62.00 90 ASN A O 1
ATOM 658 N N . ASP A 1 91 ? 20.286 -7.291 -23.877 1.00 59.72 91 ASP A N 1
ATOM 659 C CA . ASP A 1 91 ? 20.051 -6.089 -24.710 1.00 59.72 91 ASP A CA 1
ATOM 660 C C . ASP A 1 91 ? 18.790 -6.072 -25.611 1.00 59.72 91 ASP A C 1
ATOM 662 O O . ASP A 1 91 ? 18.519 -5.050 -26.235 1.00 59.72 91 ASP A O 1
ATOM 666 N N . GLU A 1 92 ? 17.968 -7.128 -25.643 1.00 56.44 92 GLU A N 1
ATOM 667 C CA . GLU A 1 92 ? 16.791 -7.195 -26.530 1.00 56.44 92 GLU A CA 1
ATOM 668 C C . GLU A 1 92 ? 15.448 -7.321 -25.811 1.00 56.44 92 GLU A C 1
ATOM 670 O O . GLU A 1 92 ? 14.415 -6.910 -26.343 1.00 56.44 92 GLU A O 1
ATOM 675 N N . ARG A 1 93 ? 15.424 -7.880 -24.600 1.00 63.94 93 ARG A N 1
ATOM 676 C CA . ARG A 1 93 ? 14.174 -8.136 -23.886 1.00 63.94 93 ARG A CA 1
ATOM 677 C C . ARG A 1 93 ? 14.234 -7.405 -22.529 1.00 63.94 93 ARG A C 1
ATOM 679 O O . ARG A 1 93 ? 15.063 -7.759 -21.690 1.00 63.94 93 ARG A O 1
ATOM 686 N N . SER A 1 94 ? 13.327 -6.437 -22.299 1.00 66.94 94 SER A N 1
ATOM 687 C CA . SER A 1 94 ? 13.076 -5.734 -21.013 1.00 66.94 94 SER A CA 1
ATOM 688 C C . SER A 1 94 ? 11.679 -6.005 -20.407 1.00 66.94 94 SER A C 1
ATOM 690 O O . SER A 1 94 ? 10.664 -5.565 -20.948 1.00 66.94 94 SER A O 1
ATOM 692 N N . SER A 1 95 ? 11.618 -6.775 -19.314 1.00 73.69 95 SER A N 1
ATOM 693 C CA . SER A 1 95 ? 10.394 -7.154 -18.594 1.00 73.69 95 SER A CA 1
ATOM 694 C C . SER A 1 95 ? 10.026 -6.072 -17.598 1.00 73.69 95 SER A C 1
ATOM 696 O O . SER A 1 95 ? 10.712 -5.899 -16.593 1.00 73.69 95 SER A O 1
ATOM 698 N N . GLU A 1 96 ? 8.933 -5.369 -17.871 1.00 81.25 96 GLU A N 1
ATOM 699 C CA . GLU A 1 96 ? 8.399 -4.318 -17.009 1.00 81.25 96 GLU A CA 1
ATOM 700 C C . GLU A 1 96 ? 7.180 -4.835 -16.246 1.00 81.25 96 GLU A C 1
ATOM 702 O O . GLU A 1 96 ? 6.196 -5.268 -16.853 1.00 81.25 96 GLU A O 1
ATOM 707 N N . LYS A 1 97 ? 7.237 -4.757 -14.916 1.00 84.62 97 LYS A N 1
ATOM 708 C CA . LYS A 1 97 ? 6.130 -5.094 -14.021 1.00 84.62 97 LYS A CA 1
ATOM 709 C C . LYS A 1 97 ? 5.835 -3.900 -13.124 1.00 84.62 97 LYS A C 1
ATOM 711 O O . LYS A 1 97 ? 6.734 -3.368 -12.473 1.00 84.62 97 LYS A O 1
ATOM 716 N N . TYR A 1 98 ? 4.566 -3.520 -13.064 1.00 86.69 98 TYR A N 1
ATOM 717 C CA . TYR A 1 98 ? 4.067 -2.495 -12.157 1.00 86.69 98 TYR A CA 1
ATOM 718 C C . TYR A 1 98 ? 2.916 -3.070 -11.347 1.00 86.69 98 TYR A C 1
ATOM 720 O O . TYR A 1 98 ? 2.0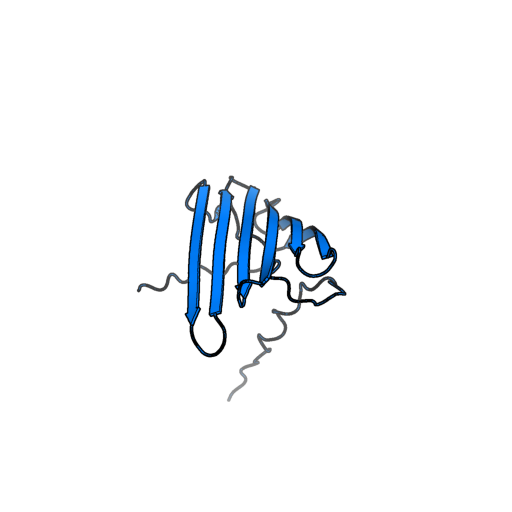25 -3.718 -11.893 1.00 86.69 98 TYR A O 1
ATOM 728 N N . ALA A 1 99 ? 2.928 -2.833 -10.045 1.00 87.19 99 ALA A N 1
ATOM 729 C CA . ALA A 1 99 ? 1.838 -3.198 -9.163 1.00 87.19 99 ALA A CA 1
ATOM 730 C C . ALA A 1 99 ? 1.531 -2.041 -8.222 1.00 87.19 99 ALA A C 1
ATOM 732 O O . ALA A 1 99 ? 2.430 -1.342 -7.762 1.00 87.19 99 ALA A O 1
ATOM 733 N N . ALA A 1 100 ? 0.259 -1.850 -7.918 1.00 90.88 100 ALA A N 1
ATOM 734 C CA . ALA A 1 100 ? -0.194 -0.898 -6.924 1.00 90.88 100 ALA A CA 1
ATOM 735 C C . ALA A 1 100 ? -1.407 -1.469 -6.203 1.00 90.88 100 ALA A C 1
ATOM 737 O O . ALA A 1 100 ? -2.189 -2.227 -6.772 1.00 90.88 100 ALA A O 1
ATOM 738 N N . GLY A 1 101 ? -1.582 -1.110 -4.944 1.00 90.62 101 GLY A N 1
ATOM 739 C CA . GLY A 1 101 ? -2.739 -1.548 -4.195 1.00 90.62 101 GLY A CA 1
ATOM 740 C C . GLY A 1 101 ? -2.975 -0.721 -2.957 1.00 90.62 101 GLY A C 1
ATOM 741 O O . GLY A 1 101 ? -2.130 0.055 -2.511 1.00 90.62 101 GLY A O 1
ATOM 742 N N . GLY A 1 102 ? -4.171 -0.892 -2.425 1.00 89.88 102 GLY A N 1
ATOM 743 C CA . GLY A 1 102 ? -4.602 -0.296 -1.186 1.00 89.88 102 GLY A CA 1
ATOM 744 C C . GLY A 1 102 ? -5.376 -1.303 -0.363 1.00 89.88 102 GLY A C 1
ATOM 745 O O . GLY A 1 102 ? -6.117 -2.131 -0.890 1.00 89.88 102 GLY A O 1
ATOM 746 N N . ARG A 1 103 ? -5.215 -1.220 0.948 1.00 89.56 103 ARG A N 1
ATOM 747 C CA . ARG A 1 103 ? -5.995 -1.967 1.920 1.00 89.56 103 ARG A CA 1
ATOM 748 C C . ARG A 1 103 ? -6.421 -1.049 3.041 1.00 89.56 103 ARG A C 1
ATOM 750 O O . ARG A 1 103 ? -5.771 -0.051 3.348 1.00 89.56 103 ARG A O 1
ATOM 757 N N . SER A 1 104 ? -7.542 -1.403 3.627 1.00 88.62 104 SER A N 1
ATOM 758 C CA . SER A 1 104 ? -8.188 -0.655 4.682 1.00 88.62 104 SER A CA 1
ATOM 759 C C . SER A 1 104 ? -8.704 -1.615 5.731 1.00 88.62 104 SER A C 1
ATOM 761 O O . SER A 1 104 ? -9.130 -2.731 5.416 1.00 88.62 104 SER A O 1
ATOM 763 N N . ARG A 1 105 ? -8.665 -1.163 6.978 1.00 88.38 105 ARG A N 1
ATOM 764 C CA . ARG A 1 105 ? -9.272 -1.829 8.120 1.00 88.38 105 ARG A CA 1
ATOM 765 C C . ARG A 1 105 ? -10.060 -0.807 8.923 1.00 88.38 105 ARG A C 1
ATOM 767 O O . ARG A 1 105 ? -9.574 0.292 9.174 1.00 88.38 105 ARG A O 1
ATOM 774 N N . PHE A 1 106 ? -11.255 -1.191 9.343 1.00 88.00 106 PHE A N 1
ATOM 775 C CA . PHE A 1 106 ? -12.130 -0.394 10.191 1.00 88.00 106 PHE A CA 1
ATOM 776 C C . PHE A 1 106 ? -12.564 -1.240 11.376 1.00 88.00 106 PHE A C 1
ATOM 778 O O . PHE A 1 106 ? -13.324 -2.191 11.207 1.00 88.00 106 PHE A O 1
ATOM 785 N N . ASN A 1 107 ? -12.100 -0.897 12.569 1.00 86.25 107 ASN A N 1
ATOM 786 C CA . ASN A 1 107 ? -12.532 -1.543 13.795 1.00 86.25 107 ASN A CA 1
ATOM 787 C C . ASN A 1 107 ? -13.898 -0.983 14.199 1.00 86.25 107 ASN A C 1
ATOM 789 O O . ASN A 1 107 ? -14.067 0.222 14.393 1.00 86.25 107 ASN A O 1
ATOM 793 N N . LEU A 1 108 ? -14.876 -1.877 14.300 1.00 85.69 108 LEU A N 1
ATOM 794 C CA . LEU A 1 108 ? -16.214 -1.592 14.813 1.00 85.69 108 LEU A CA 1
ATOM 795 C C . LEU A 1 108 ? -16.223 -1.685 16.343 1.00 85.69 108 LEU A C 1
ATOM 797 O O . LEU A 1 108 ? -16.864 -0.880 17.013 1.00 85.69 108 LEU A O 1
ATOM 801 N N . THR A 1 109 ? -15.512 -2.679 16.876 1.00 84.12 109 THR A N 1
ATOM 802 C CA . THR A 1 109 ? -15.280 -2.916 18.307 1.00 84.12 109 THR A CA 1
ATOM 803 C C . THR A 1 109 ? -13.833 -3.381 18.502 1.00 84.12 109 THR A C 1
ATOM 805 O O . THR A 1 109 ? -13.107 -3.549 17.522 1.00 84.12 109 THR A O 1
ATOM 808 N N . ASP A 1 110 ? -13.423 -3.650 19.743 1.00 79.31 110 ASP A N 1
ATOM 809 C CA . ASP A 1 110 ? -12.090 -4.196 20.057 1.00 79.31 110 ASP A CA 1
ATOM 810 C C . ASP A 1 110 ? -11.833 -5.576 19.415 1.00 79.31 110 ASP A C 1
ATOM 812 O O . ASP A 1 110 ? -10.694 -6.012 19.284 1.00 79.31 110 ASP A O 1
ATOM 816 N N . TYR A 1 111 ? -12.891 -6.278 18.995 1.00 81.88 111 TYR A N 1
ATOM 817 C CA . TYR A 1 111 ? -12.795 -7.617 18.409 1.00 81.88 111 TYR A CA 1
ATOM 818 C C . TYR A 1 111 ? -13.330 -7.678 16.980 1.00 81.88 111 TYR A C 1
ATOM 820 O O . TYR A 1 111 ? -12.926 -8.550 16.220 1.00 81.88 111 TYR A O 1
ATOM 828 N N . ASP A 1 112 ? -14.242 -6.790 16.592 1.00 87.56 112 ASP A N 1
ATOM 829 C CA . ASP A 1 112 ? -14.918 -6.811 15.297 1.00 87.56 112 ASP A CA 1
ATOM 830 C C . ASP A 1 112 ? -14.338 -5.765 14.351 1.00 87.56 112 ASP A C 1
ATOM 832 O O . ASP A 1 112 ? -14.259 -4.586 14.694 1.00 87.56 112 ASP A O 1
ATOM 836 N N . TYR A 1 113 ? -14.007 -6.167 13.126 1.00 86.44 113 TYR A N 1
ATOM 837 C CA . TYR A 1 113 ? -13.479 -5.252 12.122 1.00 86.44 113 TYR A CA 1
ATOM 838 C C . TYR A 1 113 ? -13.964 -5.581 10.711 1.00 86.44 113 TYR A C 1
ATOM 840 O O . TYR A 1 113 ? -14.228 -6.727 10.351 1.00 86.44 113 TYR A O 1
ATOM 848 N N . LEU A 1 114 ? -14.061 -4.548 9.886 1.00 90.06 114 LEU A N 1
ATOM 849 C CA . LEU A 1 114 ? -14.223 -4.661 8.444 1.00 90.06 114 LEU A CA 1
ATOM 850 C C . LEU A 1 114 ? -12.874 -4.458 7.776 1.00 90.06 114 LEU A C 1
ATOM 852 O O . LEU A 1 114 ? -12.040 -3.690 8.257 1.00 90.06 114 LEU A O 1
ATOM 856 N N . PHE A 1 115 ? -12.670 -5.122 6.649 1.00 89.19 115 PHE A N 1
ATOM 857 C CA . PHE A 1 115 ? -11.484 -4.928 5.836 1.00 89.19 115 PHE A CA 1
ATOM 858 C C . PHE A 1 115 ? -11.843 -4.867 4.358 1.00 89.19 115 PHE A C 1
ATOM 860 O O . PHE A 1 115 ? -12.804 -5.483 3.897 1.00 89.19 115 PHE A O 1
ATOM 867 N N . GLY A 1 116 ? -11.035 -4.129 3.612 1.00 88.81 116 GLY A N 1
ATOM 868 C CA . GLY A 1 116 ? -11.119 -4.047 2.163 1.00 88.81 116 GLY A CA 1
ATOM 869 C C . GLY A 1 116 ? -9.727 -3.965 1.566 1.00 88.81 116 GLY A C 1
ATOM 870 O O . GLY A 1 116 ? -8.850 -3.342 2.155 1.00 88.81 116 GLY A O 1
ATOM 871 N N . GLN A 1 117 ? -9.523 -4.583 0.412 1.00 88.75 117 GLN A N 1
ATOM 872 C CA . GLN A 1 117 ? -8.289 -4.528 -0.355 1.00 88.75 117 GLN A CA 1
ATOM 873 C C . GLN A 1 117 ? -8.613 -4.448 -1.843 1.00 88.75 117 GLN A C 1
ATOM 875 O O . GLN A 1 117 ? -9.446 -5.200 -2.341 1.00 88.75 117 GLN A O 1
ATOM 880 N N . ALA A 1 118 ? -7.911 -3.574 -2.550 1.00 89.25 118 ALA A N 1
ATOM 881 C CA . ALA A 1 118 ? -7.894 -3.534 -3.999 1.00 89.25 118 ALA A CA 1
ATOM 882 C C . ALA A 1 118 ? -6.446 -3.490 -4.488 1.00 89.25 118 ALA A C 1
ATOM 884 O O . ALA A 1 118 ? -5.626 -2.777 -3.910 1.00 89.25 118 ALA A O 1
ATOM 885 N N . SER A 1 119 ? -6.116 -4.231 -5.538 1.00 87.94 119 SER A N 1
ATOM 886 C CA . SER A 1 119 ? -4.804 -4.144 -6.178 1.00 87.94 119 SER A CA 1
ATOM 887 C C . SER A 1 119 ? -4.907 -4.292 -7.685 1.00 87.94 119 SER A C 1
ATOM 889 O O . SER A 1 119 ? -5.766 -5.000 -8.199 1.00 87.94 119 SER A O 1
ATOM 891 N N . TRP A 1 120 ? -4.004 -3.609 -8.374 1.00 87.19 120 TRP A N 1
ATOM 892 C CA . TRP A 1 120 ? -3.798 -3.673 -9.807 1.00 87.19 120 TRP A CA 1
ATOM 893 C C . TRP A 1 120 ? -2.355 -4.088 -10.071 1.00 87.19 120 TRP A C 1
ATOM 895 O O . TRP A 1 120 ? -1.422 -3.589 -9.438 1.00 87.19 120 TRP A O 1
ATOM 905 N N . LEU A 1 121 ? -2.170 -5.012 -11.005 1.00 86.19 121 LEU A N 1
ATOM 906 C CA . LEU A 1 121 ? -0.867 -5.478 -11.452 1.00 86.19 121 LEU A CA 1
ATOM 907 C C . LEU A 1 121 ? -0.858 -5.564 -12.972 1.00 86.19 121 LEU A C 1
ATOM 909 O O . LEU A 1 121 ? -1.761 -6.151 -13.563 1.00 86.19 121 LEU A O 1
ATOM 913 N N . THR A 1 122 ? 0.188 -5.032 -13.594 1.00 83.81 122 THR A N 1
ATOM 914 C CA . THR A 1 122 ? 0.438 -5.138 -15.031 1.00 83.81 122 THR A CA 1
ATOM 915 C C . THR A 1 122 ? 1.849 -5.661 -15.285 1.00 83.81 122 THR A C 1
ATOM 917 O O . THR A 1 122 ? 2.812 -5.239 -14.642 1.00 83.81 122 THR A O 1
ATOM 920 N N . ASP A 1 123 ? 1.962 -6.607 -16.215 1.00 80.81 123 ASP A N 1
ATOM 921 C CA . ASP A 1 123 ? 3.222 -7.152 -16.721 1.00 80.81 123 ASP A CA 1
ATOM 922 C C . ASP A 1 123 ? 3.219 -7.030 -18.248 1.00 80.81 123 ASP A C 1
ATOM 924 O O . ASP A 1 123 ? 2.340 -7.564 -18.941 1.00 80.81 123 ASP A O 1
ATOM 928 N N . ARG A 1 124 ? 4.180 -6.272 -18.779 1.00 64.81 124 ARG A N 1
ATOM 929 C CA . ARG A 1 124 ? 4.158 -5.814 -20.171 1.00 64.81 124 ARG A CA 1
ATOM 930 C C . ARG A 1 124 ? 4.807 -6.780 -21.160 1.00 64.81 124 ARG A C 1
ATOM 932 O O . ARG A 1 124 ? 4.921 -6.459 -22.340 1.00 64.81 124 ARG A O 1
ATOM 939 N N . TYR A 1 125 ? 5.215 -7.972 -20.728 1.00 59.31 125 TYR A N 1
ATOM 940 C CA . TYR A 1 125 ? 6.250 -8.695 -21.459 1.00 59.31 125 TYR A CA 1
ATOM 941 C C . TYR A 1 125 ? 5.825 -9.745 -22.492 1.00 59.31 125 TYR A C 1
ATOM 943 O O . TYR A 1 125 ? 6.694 -10.385 -23.092 1.00 59.31 125 TYR A O 1
ATOM 951 N N . ASN A 1 126 ? 4.524 -9.948 -22.734 1.00 53.16 126 ASN A N 1
ATOM 952 C CA . ASN A 1 126 ? 4.071 -10.898 -23.765 1.00 53.16 126 ASN A CA 1
ATOM 953 C C . ASN A 1 126 ? 2.605 -10.733 -24.234 1.00 53.16 126 ASN A C 1
ATOM 955 O O . ASN A 1 126 ? 1.987 -11.707 -24.655 1.00 53.16 126 ASN A O 1
ATOM 959 N N . GLY A 1 127 ? 2.038 -9.519 -24.196 1.00 51.25 127 GLY A N 1
ATOM 960 C CA .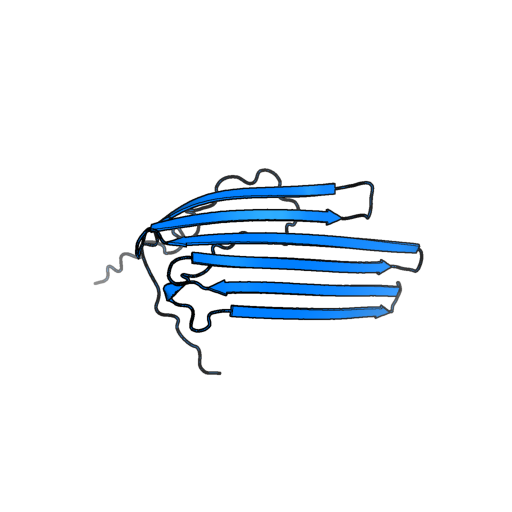 GLY A 1 127 ? 0.696 -9.264 -24.755 1.00 51.25 127 GLY A CA 1
ATOM 961 C C . GLY A 1 127 ? -0.438 -9.168 -23.732 1.00 51.25 127 GLY A C 1
ATOM 962 O O . GLY A 1 127 ? -1.518 -9.693 -23.968 1.00 51.25 127 GLY A O 1
ATOM 963 N N . TYR A 1 128 ? -0.184 -8.415 -22.658 1.00 54.31 128 TYR A N 1
ATOM 964 C CA . TYR A 1 128 ? -1.147 -7.928 -21.666 1.00 54.31 128 TYR A CA 1
ATOM 965 C C . TYR A 1 128 ? -1.733 -8.985 -20.739 1.00 54.31 128 TYR A C 1
ATOM 967 O O . TYR A 1 128 ? -2.673 -9.708 -21.062 1.00 54.31 128 TYR A O 1
ATOM 975 N N . ARG A 1 129 ? -1.230 -8.982 -19.506 1.00 65.94 129 ARG A N 1
ATOM 976 C CA . ARG A 1 129 ? -1.962 -9.545 -18.384 1.00 65.94 129 ARG A CA 1
ATOM 977 C C . ARG A 1 129 ? -2.041 -8.505 -17.282 1.00 65.94 129 ARG A C 1
ATOM 979 O O . ARG A 1 129 ? -1.148 -8.382 -16.450 1.00 65.94 129 ARG A O 1
ATOM 986 N N . GLU A 1 130 ? -3.120 -7.744 -17.340 1.00 75.06 130 GLU A N 1
ATOM 987 C CA . GLU A 1 130 ? -3.576 -6.908 -16.240 1.00 75.06 130 GLU A CA 1
ATOM 988 C C . GLU A 1 130 ? -4.374 -7.789 -15.277 1.00 75.06 130 GLU A C 1
ATOM 990 O O . GLU A 1 130 ? -5.138 -8.665 -15.696 1.00 75.06 130 GLU A O 1
ATOM 995 N N . ARG A 1 131 ? -4.149 -7.612 -13.978 1.00 79.75 131 ARG A N 1
ATOM 996 C CA . ARG A 1 131 ? -4.903 -8.288 -12.928 1.00 79.75 131 ARG A CA 1
ATOM 997 C C . ARG A 1 131 ? -5.380 -7.257 -11.927 1.00 79.75 131 ARG A C 1
ATOM 999 O O . ARG A 1 131 ? -4.569 -6.684 -11.205 1.00 79.75 131 ARG A O 1
ATOM 1006 N N . ASP A 1 132 ? -6.693 -7.132 -11.851 1.00 86.00 132 ASP A N 1
ATOM 1007 C CA . ASP A 1 132 ? -7.383 -6.421 -10.791 1.00 86.00 132 ASP A CA 1
ATOM 1008 C C . ASP A 1 132 ? -7.866 -7.416 -9.740 1.00 86.00 132 ASP A C 1
ATOM 1010 O O . ASP A 1 132 ? -8.459 -8.452 -10.055 1.00 86.00 132 ASP A O 1
ATOM 1014 N N . VAL A 1 133 ? -7.615 -7.104 -8.477 1.00 84.06 133 VAL A N 1
ATOM 1015 C CA . VAL A 1 133 ? -8.144 -7.830 -7.325 1.00 84.06 133 VAL A CA 1
ATOM 1016 C C . VAL A 1 133 ? -8.958 -6.850 -6.506 1.00 84.06 133 VAL A C 1
ATOM 1018 O O . VAL A 1 133 ? -8.499 -5.748 -6.216 1.00 84.06 133 VAL A O 1
ATOM 1021 N N . LEU A 1 134 ? -10.155 -7.266 -6.105 1.00 87.44 134 LEU A N 1
ATOM 1022 C CA . LEU A 1 134 ? -10.989 -6.540 -5.162 1.00 87.44 134 LEU A CA 1
ATOM 1023 C C . LEU A 1 134 ? -11.535 -7.525 -4.134 1.00 87.44 134 LEU A C 1
ATOM 1025 O O . LEU A 1 134 ? -12.216 -8.489 -4.478 1.00 87.44 134 LEU A O 1
ATOM 1029 N N . THR A 1 135 ? -11.255 -7.248 -2.871 1.00 85.69 135 THR A N 1
ATOM 1030 C CA . THR A 1 135 ? -11.650 -8.066 -1.730 1.00 85.69 135 THR A CA 1
ATOM 1031 C C . THR A 1 135 ? -12.243 -7.157 -0.669 1.00 85.69 135 THR A C 1
ATOM 1033 O O . THR A 1 135 ? -11.693 -6.104 -0.363 1.00 85.69 135 THR A O 1
ATOM 1036 N N . ALA A 1 136 ? -13.344 -7.573 -0.061 1.00 89.00 136 ALA A N 1
ATOM 1037 C CA . ALA A 1 136 ? -13.891 -6.930 1.123 1.00 89.00 136 ALA A CA 1
ATOM 1038 C C . ALA A 1 136 ? -14.482 -7.994 2.043 1.00 89.00 136 ALA A C 1
ATOM 1040 O O . ALA A 1 136 ? -14.927 -9.045 1.577 1.00 89.00 136 ALA A O 1
ATOM 1041 N N . GLY A 1 137 ? -14.481 -7.736 3.343 1.00 88.06 137 GLY A N 1
ATOM 1042 C CA . GLY A 1 137 ? -14.971 -8.699 4.310 1.00 88.06 137 GLY A CA 1
ATOM 1043 C C . GLY A 1 137 ? -15.107 -8.147 5.718 1.00 88.06 137 GLY A C 1
ATOM 1044 O O . GLY A 1 137 ? -14.795 -6.994 6.012 1.00 88.06 137 GLY A O 1
ATOM 1045 N N . TYR A 1 138 ? -15.597 -9.025 6.582 1.00 88.62 138 TYR A N 1
ATOM 1046 C CA . TYR A 1 138 ? -15.752 -8.818 8.012 1.00 88.62 138 TYR A CA 1
ATOM 1047 C C . TYR A 1 138 ? -14.943 -9.888 8.742 1.00 88.62 138 TYR A C 1
ATOM 1049 O O . TYR A 1 138 ? -14.968 -11.059 8.360 1.00 88.62 138 TYR A O 1
ATOM 1057 N N . GLY A 1 139 ? -14.219 -9.478 9.776 1.00 84.25 139 GLY A N 1
ATOM 1058 C CA . GLY A 1 139 ? -13.410 -10.343 10.616 1.00 84.25 139 GLY A CA 1
ATOM 1059 C C . GLY A 1 139 ? -13.692 -10.102 12.092 1.00 84.25 139 GLY A C 1
ATOM 1060 O O . GLY A 1 139 ? -14.051 -9.000 12.508 1.00 84.25 139 GLY A O 1
ATOM 1061 N N . ARG A 1 140 ? -13.502 -11.156 12.888 1.00 85.06 140 ARG A N 1
ATOM 1062 C CA . ARG A 1 140 ? -13.505 -11.087 14.348 1.00 85.06 140 ARG A CA 1
ATOM 1063 C C . ARG A 1 140 ? -12.191 -11.638 14.890 1.00 85.06 140 ARG A C 1
ATOM 1065 O O . ARG A 1 140 ? -11.807 -12.762 14.574 1.00 85.06 140 ARG A O 1
ATOM 1072 N N . GLN A 1 141 ? -11.510 -10.848 15.704 1.00 78.12 141 GLN A N 1
ATOM 1073 C CA . GLN A 1 141 ? -10.295 -11.207 16.417 1.00 78.12 141 GLN A CA 1
ATOM 1074 C C . GLN A 1 141 ? -10.691 -11.832 17.758 1.00 78.12 141 GLN A C 1
ATOM 1076 O O . GLN A 1 141 ? -11.359 -11.202 18.565 1.00 78.12 141 GLN A O 1
ATOM 1081 N N . PHE A 1 142 ? -10.332 -13.096 17.987 1.00 76.25 142 PHE A N 1
ATOM 1082 C CA . PHE A 1 142 ? -10.650 -13.805 19.239 1.00 76.25 142 PHE A CA 1
ATOM 1083 C C . PHE A 1 142 ? -9.476 -13.846 20.219 1.00 76.25 142 PHE A C 1
ATOM 1085 O O . PHE A 1 142 ? -9.665 -14.135 21.398 1.00 76.25 142 PHE A O 1
ATOM 1092 N N . PHE A 1 143 ? -8.262 -13.611 19.725 1.00 70.62 143 PHE A N 1
ATOM 1093 C CA . PHE A 1 143 ? -7.044 -13.682 20.512 1.00 70.62 143 PHE A CA 1
ATOM 1094 C C . PHE A 1 143 ? -6.057 -12.646 19.994 1.00 70.62 143 PHE A C 1
ATOM 1096 O O . PHE A 1 143 ? -5.826 -12.559 18.789 1.00 70.62 143 PHE A O 1
ATOM 1103 N N . GLU A 1 144 ? -5.475 -11.880 20.904 1.00 61.41 144 GLU A N 1
ATOM 1104 C CA . GLU A 1 144 ? -4.420 -10.923 20.610 1.00 61.41 144 GLU A CA 1
ATOM 1105 C C . GLU A 1 144 ? -3.182 -11.384 21.374 1.00 61.41 144 GLU A C 1
ATOM 1107 O O . GLU A 1 144 ? -3.172 -11.432 22.605 1.00 61.41 144 GLU A O 1
ATOM 1112 N N . TRP A 1 145 ? -2.167 -11.858 20.650 1.00 54.44 145 TRP A N 1
ATOM 1113 C CA . TRP A 1 145 ? -0.919 -12.263 21.286 1.00 54.44 145 TRP A CA 1
ATOM 1114 C C . TRP A 1 145 ? -0.112 -11.002 21.614 1.00 54.44 145 TRP A C 1
ATOM 1116 O O . TRP A 1 145 ? 0.167 -10.229 20.695 1.00 54.44 145 TRP A O 1
ATOM 1126 N N . PRO A 1 146 ? 0.308 -10.775 22.874 1.00 48.41 146 PRO A N 1
ATOM 1127 C CA . PRO A 1 146 ? 1.186 -9.662 23.202 1.00 48.41 146 PRO A CA 1
ATOM 1128 C C . PRO A 1 146 ? 2.489 -9.807 22.413 1.00 48.41 146 PRO A C 1
ATOM 1130 O O . PRO A 1 146 ? 3.229 -10.778 22.595 1.00 48.41 146 PRO A O 1
ATOM 1133 N N . GLY A 1 147 ? 2.747 -8.858 21.509 1.00 51.31 147 GLY A N 1
ATOM 1134 C CA . GLY A 1 147 ? 3.925 -8.841 20.648 1.00 51.31 147 GLY A CA 1
ATOM 1135 C C . GLY A 1 147 ? 5.193 -9.062 21.465 1.00 51.31 147 GLY A C 1
ATOM 1136 O O . GLY A 1 147 ? 5.603 -8.213 22.256 1.00 51.31 147 GLY A O 1
ATOM 1137 N N . THR A 1 148 ? 5.803 -10.234 21.302 1.00 42.12 148 THR A N 1
ATOM 1138 C CA . THR A 1 148 ? 7.073 -10.557 21.943 1.00 42.12 148 THR A CA 1
ATOM 1139 C C . THR A 1 148 ? 8.144 -9.777 21.194 1.00 42.12 148 THR A C 1
ATOM 1141 O O . THR A 1 148 ? 8.586 -10.169 20.118 1.00 42.12 148 THR A O 1
ATOM 1144 N N . GLN A 1 149 ? 8.494 -8.608 21.724 1.00 43.56 149 GLN A N 1
ATOM 1145 C CA . GLN A 1 149 ? 9.582 -7.791 21.214 1.00 43.56 149 GLN A CA 1
ATOM 1146 C C . GLN A 1 149 ? 10.880 -8.565 21.463 1.00 43.56 149 GLN A C 1
ATOM 1148 O O . GLN A 1 149 ? 11.338 -8.643 22.600 1.00 43.56 149 GLN A O 1
ATOM 1153 N N . PHE A 1 150 ? 11.440 -9.192 20.427 1.00 40.28 150 PHE A N 1
ATOM 1154 C CA . PHE A 1 150 ? 12.774 -9.778 20.517 1.00 40.28 150 PHE A CA 1
ATOM 1155 C C . PHE A 1 150 ? 13.782 -8.630 20.677 1.00 40.28 150 PHE A C 1
ATOM 1157 O O . PHE A 1 150 ? 13.869 -7.787 19.779 1.00 40.28 150 PHE A O 1
ATOM 1164 N N . PRO A 1 151 ? 14.509 -8.532 21.806 1.00 46.19 151 PRO A N 1
ATOM 1165 C CA . PRO A 1 151 ? 15.687 -7.686 21.853 1.00 46.19 151 PRO A CA 1
ATOM 1166 C C . PRO A 1 151 ? 16.739 -8.306 20.926 1.00 46.19 151 PRO A C 1
ATOM 1168 O O . PRO A 1 151 ? 16.936 -9.523 20.937 1.00 46.19 151 PRO A O 1
ATOM 1171 N N . LEU A 1 152 ? 17.336 -7.458 20.088 1.00 44.88 152 LEU A N 1
ATOM 1172 C CA . LEU A 1 152 ? 18.506 -7.783 19.271 1.00 44.88 152 LEU A CA 1
ATOM 1173 C C . LEU A 1 152 ? 19.690 -8.207 20.147 1.00 44.88 152 LEU A C 1
ATOM 1175 O O . LEU A 1 152 ? 19.835 -7.625 21.248 1.00 44.88 152 LEU A O 1
#

Secondary structure (DSSP, 8-state):
--------TTGGGSS--------S--S----PPPPGGG-SSSEEEEEEEEEEEEESSSEEEEEEEEEEEEEE-SSEEEEEEEEEEEEEETTTEEEEEEEEEEEEEEESSSSEEEEEEEEEEEE-SSS-EEEEEEEEEEEE------------

Foldseek 3Di:
DDDDPCPDPVVVVPPDDDDDPDDDDDPPDDDADDFLQPDPDQKDKDKDWDWDWDDDPKTKIKIKIKIKIWGRDNFKIKMKIKMWMWMDIRPPFIKTKIKIKMKMWGHPDPFKIKIKIWMWIWIDGDPTDIDIDIDIDIGGHPDDDDPPPDDD

InterPro domains:
  IPR007433 Protein of unknown function DUF481 [PF04338] (48-148)

Sequence (152 aa):
MKLLKTVPAIVMLAGGMFASLNAAADDSVFTVMDDPASAKKPFEGNLNAGYLAQSGNTKSSSLTADTTMTWYGQTTAWSLWGNASNTSSNDERSSEKYAAGGRSRFNLTDYDYLFGQASWLTDRYNGYRERDVLTAGYGRQFFEWPGTQFPL